Protein AF-A0A954MNJ6-F1 (afdb_monomer_lite)

Secondary structure (DSSP, 8-state):
-HHHHHHHHHS---HHHHHHHHHHHHH-HHHHHHHHHHHHHHHHHHHHHHHHHSSSS--GGGSPPHHHHHHHHHHHHHTT-

pLDDT: mean 76.24, std 12.77, range [46.25, 90.38]

Sequence (81 aa):
MSRLVSESMERKLSFRQRVGVRIHLLMCSLCSRFRRQLLFLREIAQQLDDQTDRHDEPHDALHLSPEARLRIKKALQDEDT

Radius of gyration: 19.53 Å; chains: 1; bounding box: 42×41×38 Å

Foldseek 3Di:
DVVLLVCVVVDPDDPVSVVVLVVVLVVDVVSVVVSVVVVVVVVVVVVVVVVVVPPPDPPPVPDDDPVRVVVVVVVVVVVVD

Structure (mmCIF, N/CA/C/O backbone):
data_AF-A0A954MNJ6-F1
#
_entry.id   AF-A0A954MNJ6-F1
#
loop_
_atom_site.group_PDB
_atom_site.id
_atom_site.type_symbol
_atom_site.label_atom_id
_atom_site.label_alt_id
_atom_site.label_comp_id
_atom_site.label_asym_id
_atom_site.label_entity_id
_atom_site.label_seq_id
_atom_site.pdbx_PDB_ins_code
_atom_site.Cartn_x
_atom_site.Cartn_y
_atom_site.Cartn_z
_atom_site.occupancy
_atom_site.B_iso_or_equiv
_atom_site.auth_seq_id
_atom_site.auth_comp_id
_atom_site.auth_asym_id
_atom_site.auth_atom_id
_atom_site.pdbx_PDB_model_num
ATOM 1 N N . MET A 1 1 ? 13.850 -1.874 1.338 1.00 64.69 1 MET A N 1
ATOM 2 C CA . MET A 1 1 ? 12.782 -2.150 0.347 1.00 64.69 1 MET A CA 1
ATOM 3 C C . MET A 1 1 ? 11.521 -2.746 0.965 1.00 64.69 1 MET A C 1
ATOM 5 O O . MET A 1 1 ? 10.465 -2.202 0.682 1.00 64.69 1 MET A O 1
ATOM 9 N N . SER A 1 2 ? 11.597 -3.758 1.846 1.00 66.56 2 SER A N 1
ATOM 10 C CA . SER A 1 2 ? 10.406 -4.304 2.542 1.00 66.56 2 SER A CA 1
ATOM 11 C C . SER A 1 2 ? 9.548 -3.220 3.223 1.00 66.56 2 SER A C 1
ATOM 13 O O . SER A 1 2 ? 8.353 -3.130 2.965 1.00 66.56 2 SER A O 1
ATOM 15 N N . ARG A 1 3 ? 10.180 -2.284 3.951 1.00 75.19 3 ARG A N 1
ATOM 16 C CA . ARG A 1 3 ? 9.499 -1.123 4.554 1.00 75.19 3 ARG A CA 1
ATOM 17 C C . ARG A 1 3 ? 8.739 -0.252 3.544 1.00 75.19 3 ARG A C 1
ATOM 19 O O . ARG A 1 3 ? 7.610 0.115 3.812 1.00 75.19 3 ARG A O 1
ATOM 26 N N . LEU A 1 4 ? 9.309 0.033 2.369 1.00 74.38 4 LEU A N 1
ATOM 27 C CA . LEU A 1 4 ? 8.625 0.815 1.323 1.00 74.38 4 LEU A CA 1
ATOM 28 C C . LEU A 1 4 ? 7.454 0.049 0.698 1.00 74.38 4 LEU A C 1
ATOM 30 O O . LEU A 1 4 ? 6.469 0.660 0.300 1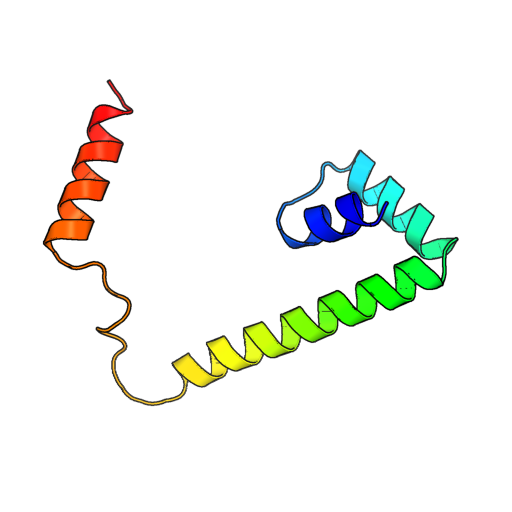.00 74.38 4 LEU A O 1
ATOM 34 N N . VAL A 1 5 ? 7.553 -1.281 0.610 1.00 71.31 5 VAL A N 1
ATOM 35 C CA . VAL A 1 5 ? 6.446 -2.133 0.159 1.00 71.31 5 VAL A CA 1
ATOM 36 C C . VAL A 1 5 ? 5.326 -2.145 1.203 1.00 71.31 5 VAL A C 1
ATOM 38 O O . VAL A 1 5 ? 4.173 -1.971 0.820 1.00 71.31 5 VAL A O 1
ATOM 41 N N . SER A 1 6 ? 5.649 -2.246 2.497 1.00 72.31 6 SER A N 1
ATOM 42 C CA . SER A 1 6 ? 4.676 -2.123 3.597 1.00 72.31 6 SER A CA 1
ATOM 43 C C . SER A 1 6 ? 4.025 -0.739 3.621 1.00 72.31 6 SER A C 1
ATOM 45 O O . SER A 1 6 ? 2.808 -0.616 3.571 1.00 72.31 6 SER A O 1
ATOM 47 N N . GLU A 1 7 ? 4.826 0.326 3.555 1.00 77.62 7 GLU A N 1
ATOM 48 C CA . GLU A 1 7 ? 4.328 1.703 3.510 1.00 77.62 7 GLU A CA 1
ATOM 49 C C . GLU A 1 7 ? 3.467 1.963 2.267 1.00 77.62 7 GLU A C 1
ATOM 51 O O . GLU A 1 7 ? 2.548 2.769 2.329 1.00 77.62 7 GLU A O 1
ATOM 56 N N . SER A 1 8 ? 3.704 1.268 1.147 1.00 70.25 8 SER A N 1
ATOM 57 C CA . SER A 1 8 ? 2.825 1.344 -0.030 1.00 70.25 8 SER A CA 1
ATOM 58 C C . SER A 1 8 ? 1.432 0.751 0.183 1.00 70.25 8 SER A C 1
ATOM 60 O O . SER A 1 8 ? 0.537 1.039 -0.612 1.00 70.25 8 SER A O 1
ATOM 62 N N . MET A 1 9 ? 1.254 -0.072 1.220 1.00 67.56 9 MET A N 1
ATOM 63 C CA . MET A 1 9 ? -0.025 -0.684 1.580 1.00 67.56 9 MET A CA 1
ATOM 64 C C . MET A 1 9 ? -0.836 0.196 2.536 1.00 67.56 9 MET A C 1
ATOM 66 O O . MET A 1 9 ? -2.055 0.269 2.373 1.00 67.56 9 MET A O 1
ATOM 70 N N . GLU A 1 10 ? -0.168 0.874 3.473 1.00 67.94 10 GLU A N 1
ATOM 71 C CA . GLU A 1 10 ? -0.789 1.758 4.474 1.00 67.94 10 GLU A CA 1
ATOM 72 C C . GLU A 1 10 ? -1.017 3.184 3.960 1.00 67.94 10 GLU A C 1
ATOM 74 O O . GLU A 1 10 ? -2.045 3.794 4.244 1.00 67.94 10 GLU A O 1
ATOM 79 N N . ARG A 1 11 ? -0.084 3.732 3.169 1.00 70.06 11 ARG A N 1
ATOM 80 C CA . ARG A 1 11 ? -0.141 5.121 2.697 1.00 70.06 11 ARG A CA 1
ATOM 81 C C . ARG A 1 11 ? 0.107 5.247 1.199 1.00 70.06 11 ARG A C 1
ATOM 83 O O . ARG A 1 11 ? 0.838 4.481 0.571 1.00 70.06 11 ARG A O 1
ATOM 90 N N . LYS A 1 12 ? -0.460 6.295 0.595 1.00 68.56 12 LYS A N 1
ATOM 91 C CA . LYS A 1 12 ? -0.152 6.656 -0.794 1.00 68.56 12 LYS A CA 1
ATOM 92 C C . LYS A 1 12 ? 1.295 7.160 -0.862 1.00 68.56 12 LYS A C 1
ATOM 94 O O . LYS A 1 12 ? 1.577 8.297 -0.503 1.00 68.56 12 LYS A O 1
ATOM 99 N N . LEU A 1 13 ? 2.210 6.317 -1.343 1.00 75.12 13 LEU A N 1
ATOM 100 C CA . LEU A 1 13 ? 3.585 6.731 -1.642 1.00 75.12 13 LEU A CA 1
ATOM 101 C C . LEU A 1 13 ? 3.612 7.883 -2.655 1.00 75.12 13 LEU A C 1
ATOM 103 O O . LEU A 1 13 ? 2.787 7.923 -3.578 1.00 75.12 13 LEU A O 1
ATOM 107 N N . SER A 1 14 ? 4.619 8.754 -2.536 1.00 78.81 14 SER A N 1
ATOM 108 C CA . SER A 1 14 ? 4.911 9.769 -3.554 1.00 78.81 14 SER 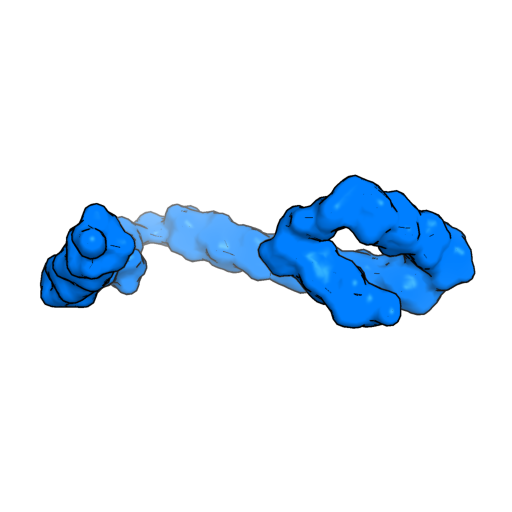A CA 1
ATOM 109 C C . SER A 1 14 ? 5.184 9.113 -4.916 1.00 78.81 14 SER A C 1
ATOM 111 O O . SER A 1 14 ? 5.625 7.962 -5.001 1.00 78.81 14 SER A O 1
ATOM 113 N N . PHE A 1 15 ? 4.938 9.841 -6.008 1.00 77.06 15 PHE A N 1
ATOM 114 C CA . PHE A 1 15 ? 5.034 9.294 -7.369 1.00 77.06 15 PHE A CA 1
ATOM 115 C C . PHE A 1 15 ? 6.413 8.673 -7.663 1.00 77.06 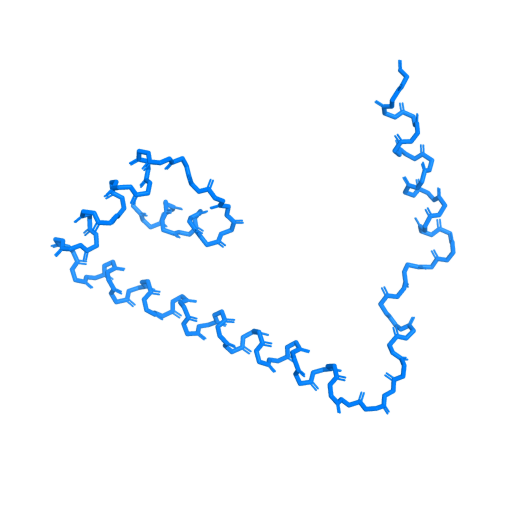15 PHE A C 1
ATOM 117 O O . PHE A 1 15 ? 6.498 7.582 -8.227 1.00 77.06 15 PHE A O 1
ATOM 124 N N . ARG A 1 16 ? 7.491 9.315 -7.188 1.00 80.19 16 ARG A N 1
ATOM 125 C CA . ARG A 1 16 ? 8.874 8.821 -7.316 1.00 80.19 16 ARG A CA 1
ATOM 126 C C . ARG A 1 16 ? 9.085 7.496 -6.580 1.00 80.19 16 ARG A C 1
ATOM 128 O O . ARG A 1 16 ? 9.625 6.553 -7.152 1.00 80.19 16 ARG A O 1
ATOM 135 N N . GLN A 1 17 ? 8.605 7.395 -5.341 1.00 78.44 17 GLN A N 1
ATOM 136 C CA . GLN A 1 17 ? 8.693 6.164 -4.548 1.00 78.44 17 GLN A CA 1
ATOM 137 C C . GLN A 1 17 ? 7.887 5.026 -5.186 1.00 78.44 17 GLN A C 1
ATOM 139 O O . GLN A 1 17 ? 8.352 3.889 -5.228 1.00 78.44 17 GLN A O 1
ATOM 144 N N . ARG A 1 18 ? 6.713 5.328 -5.755 1.00 80.44 18 ARG A N 1
ATOM 145 C CA . ARG A 1 18 ? 5.885 4.345 -6.468 1.00 80.44 18 ARG A CA 1
ATOM 146 C C . ARG A 1 18 ? 6.595 3.767 -7.693 1.00 80.44 18 ARG A C 1
ATOM 148 O O . ARG A 1 18 ? 6.545 2.557 -7.902 1.00 80.44 18 ARG A O 1
ATOM 155 N N . VAL A 1 19 ? 7.254 4.610 -8.489 1.00 83.44 19 VAL A N 1
ATOM 156 C CA . VAL A 1 19 ? 8.038 4.162 -9.651 1.00 83.44 19 VAL A CA 1
ATOM 157 C C . VAL A 1 19 ? 9.234 3.320 -9.204 1.00 83.44 19 VAL A C 1
ATOM 159 O O . VAL A 1 19 ? 9.421 2.225 -9.728 1.00 83.44 19 VAL A O 1
ATOM 162 N N . GLY A 1 20 ? 9.975 3.758 -8.181 1.00 86.44 20 GLY A N 1
ATOM 163 C CA . GLY A 1 20 ? 11.107 3.000 -7.635 1.00 86.44 20 GLY A CA 1
ATOM 164 C C . GLY A 1 20 ? 10.713 1.606 -7.137 1.00 86.44 20 GLY A C 1
ATOM 165 O O . GLY A 1 20 ? 11.370 0.620 -7.466 1.00 86.44 20 GLY A O 1
ATOM 166 N N . VAL A 1 21 ? 9.590 1.495 -6.418 1.00 84.00 21 VAL A N 1
ATOM 167 C CA . VAL A 1 21 ? 9.055 0.198 -5.973 1.00 84.00 21 VAL A CA 1
ATOM 168 C C . VAL A 1 21 ? 8.632 -0.666 -7.163 1.00 84.00 21 VAL A C 1
ATOM 170 O O . VAL A 1 21 ? 8.940 -1.853 -7.176 1.00 84.00 21 VAL A O 1
ATOM 173 N N . ARG A 1 22 ? 7.980 -0.105 -8.193 1.00 83.75 22 ARG A N 1
ATOM 174 C CA . ARG A 1 22 ? 7.614 -0.867 -9.403 1.00 83.75 22 ARG A CA 1
ATOM 175 C C . ARG A 1 22 ? 8.838 -1.442 -10.111 1.00 83.75 22 ARG A C 1
ATOM 177 O O . ARG A 1 22 ? 8.832 -2.629 -10.410 1.00 83.75 22 ARG A O 1
ATOM 184 N N . ILE A 1 23 ? 9.879 -0.637 -10.323 1.00 86.44 23 ILE A N 1
ATOM 185 C CA . ILE A 1 23 ? 11.131 -1.097 -10.944 1.00 86.44 23 ILE A CA 1
ATOM 186 C C . ILE A 1 23 ? 11.767 -2.202 -10.093 1.00 86.44 23 ILE A C 1
ATOM 188 O O . ILE A 1 23 ? 12.120 -3.257 -10.614 1.00 86.44 23 ILE A O 1
ATOM 192 N N . HIS A 1 24 ? 11.830 -2.015 -8.772 1.00 87.50 24 HIS A N 1
ATOM 193 C CA . HIS A 1 24 ? 12.387 -3.018 -7.867 1.00 87.50 24 HIS A CA 1
ATOM 194 C C . HIS A 1 24 ? 11.625 -4.354 -7.910 1.00 87.50 24 HIS A C 1
ATOM 196 O O . HIS A 1 24 ? 12.232 -5.421 -7.892 1.00 87.50 24 HIS A O 1
ATOM 202 N N . LEU A 1 25 ? 10.294 -4.314 -8.005 1.00 86.25 25 LEU A N 1
ATOM 203 C CA . LEU A 1 25 ? 9.461 -5.515 -8.111 1.00 86.25 25 LEU A CA 1
ATOM 204 C C . LEU A 1 25 ? 9.623 -6.246 -9.450 1.00 86.25 25 LEU A C 1
ATOM 206 O O . LEU A 1 25 ? 9.371 -7.447 -9.501 1.00 86.25 25 LEU A O 1
ATOM 210 N N . LEU A 1 26 ? 10.030 -5.544 -10.512 1.00 87.62 26 LEU A N 1
ATOM 211 C CA . LEU A 1 26 ? 10.332 -6.156 -11.810 1.00 87.62 26 LEU A CA 1
ATOM 212 C C . LEU A 1 26 ? 11.671 -6.907 -11.785 1.00 87.62 26 LEU A C 1
ATOM 214 O O . LEU A 1 26 ? 11.785 -7.954 -12.410 1.00 87.62 26 LEU A O 1
ATOM 218 N N . MET A 1 27 ? 12.660 -6.405 -11.040 1.00 90.38 27 MET A N 1
ATOM 219 C CA . MET A 1 27 ? 13.994 -7.019 -10.944 1.00 90.38 27 MET A CA 1
ATOM 220 C C . MET A 1 27 ? 14.144 -8.036 -9.799 1.00 90.38 27 MET A C 1
ATOM 222 O O . MET A 1 27 ? 15.051 -8.861 -9.831 1.00 90.38 27 MET A O 1
ATOM 226 N N . CYS A 1 28 ? 13.287 -7.985 -8.774 1.00 89.56 28 CYS A N 1
ATOM 227 C CA . CYS A 1 28 ? 13.383 -8.839 -7.590 1.00 89.56 28 CYS A CA 1
ATOM 228 C C . CYS A 1 28 ? 12.145 -9.733 -7.432 1.00 89.56 28 CYS A C 1
ATOM 230 O O . CYS A 1 28 ? 11.076 -9.301 -6.984 1.00 89.56 28 CYS A O 1
ATOM 232 N N . SER A 1 29 ? 12.313 -11.021 -7.739 1.00 88.12 29 SER A N 1
ATOM 233 C CA . SER A 1 29 ? 11.260 -12.037 -7.629 1.00 88.12 29 SER A CA 1
ATOM 234 C C . SER A 1 29 ? 10.774 -12.239 -6.190 1.00 88.12 29 SER A C 1
ATOM 236 O O . SER A 1 29 ? 9.575 -12.408 -5.972 1.00 88.12 29 SER A O 1
ATOM 238 N N . LEU A 1 30 ? 11.665 -12.149 -5.196 1.00 87.44 30 LEU A N 1
ATOM 239 C CA . LEU A 1 30 ? 11.313 -12.266 -3.778 1.00 87.44 30 LEU A CA 1
ATOM 240 C C . LEU A 1 30 ? 10.337 -11.164 -3.349 1.00 87.44 30 LEU A C 1
ATOM 242 O O . LEU A 1 30 ? 9.293 -11.447 -2.763 1.00 87.44 30 LEU A O 1
ATOM 246 N N . CYS A 1 31 ? 10.634 -9.909 -3.694 1.00 85.00 31 CYS A N 1
ATOM 247 C CA . CYS A 1 31 ? 9.759 -8.787 -3.365 1.00 85.00 31 CYS A CA 1
ATOM 248 C C . CYS A 1 31 ? 8.435 -8.844 -4.141 1.00 85.00 31 CYS A C 1
ATOM 250 O O . CYS A 1 31 ? 7.394 -8.480 -3.597 1.00 85.00 31 CYS A O 1
ATOM 252 N N . SER A 1 32 ? 8.446 -9.357 -5.376 1.00 85.31 32 SER A N 1
ATOM 253 C CA . SER A 1 32 ? 7.223 -9.627 -6.142 1.00 85.31 32 SER A CA 1
ATOM 254 C C . SER A 1 32 ? 6.335 -10.676 -5.461 1.00 85.31 32 SER A C 1
ATOM 256 O O . SER A 1 32 ? 5.130 -10.462 -5.315 1.00 85.31 32 SER A O 1
ATOM 258 N N . ARG A 1 33 ? 6.920 -11.775 -4.962 1.00 86.88 33 ARG A N 1
ATOM 259 C CA . ARG A 1 33 ? 6.197 -12.808 -4.196 1.00 86.88 33 ARG A CA 1
ATOM 260 C C . ARG A 1 33 ? 5.644 -12.261 -2.883 1.00 86.88 33 ARG A C 1
ATOM 262 O O . ARG A 1 33 ? 4.473 -12.477 -2.590 1.00 86.88 33 ARG A O 1
ATOM 269 N N . PHE A 1 34 ? 6.447 -11.504 -2.140 1.00 84.38 34 PHE A N 1
ATOM 270 C CA . PHE A 1 34 ? 6.015 -10.864 -0.897 1.00 84.38 34 PHE A CA 1
ATOM 271 C C . PHE A 1 34 ? 4.837 -9.903 -1.121 1.00 84.38 34 PHE A C 1
ATOM 273 O O . PHE A 1 34 ? 3.847 -9.953 -0.397 1.00 84.38 34 PHE A O 1
ATOM 280 N N . ARG A 1 35 ? 4.873 -9.093 -2.189 1.00 85.19 35 ARG A N 1
ATOM 281 C CA . ARG A 1 35 ? 3.744 -8.223 -2.556 1.00 85.19 35 ARG A CA 1
ATOM 282 C C . ARG A 1 35 ? 2.466 -9.015 -2.836 1.00 85.19 35 ARG A C 1
ATOM 284 O O . ARG A 1 35 ? 1.395 -8.566 -2.449 1.00 85.19 35 ARG A O 1
ATOM 291 N N . ARG A 1 36 ? 2.559 -10.169 -3.504 1.00 86.94 36 ARG A N 1
ATOM 292 C CA . ARG A 1 36 ? 1.391 -11.031 -3.757 1.00 86.94 36 ARG A CA 1
ATOM 293 C C . ARG A 1 36 ? 0.795 -11.569 -2.455 1.00 86.94 36 ARG A C 1
ATOM 295 O O . ARG A 1 36 ? -0.418 -11.536 -2.311 1.00 86.94 36 ARG A O 1
ATOM 302 N N . GLN A 1 37 ? 1.632 -11.990 -1.503 1.00 86.69 37 GLN A N 1
ATOM 303 C CA . GLN A 1 37 ? 1.173 -12.436 -0.180 1.00 86.69 37 GLN A CA 1
ATOM 304 C C . GLN A 1 37 ? 0.457 -11.316 0.585 1.00 86.69 37 GLN A C 1
ATOM 306 O O . GLN A 1 37 ? -0.612 -11.541 1.140 1.00 86.69 37 GLN A O 1
ATOM 311 N N . LEU A 1 38 ? 0.999 -10.095 0.559 1.00 85.12 38 LEU A N 1
ATOM 312 C CA . LEU A 1 38 ? 0.349 -8.942 1.190 1.00 85.12 38 LEU A CA 1
ATOM 313 C C . LEU A 1 38 ? -1.008 -8.606 0.560 1.00 85.12 38 LEU A C 1
ATOM 315 O O . LEU A 1 38 ? -1.949 -8.286 1.278 1.00 85.12 38 LEU A O 1
ATOM 319 N N . LEU A 1 39 ? -1.122 -8.685 -0.771 1.00 87.06 39 LEU A N 1
ATOM 320 C CA . LEU A 1 39 ? -2.399 -8.457 -1.455 1.00 87.06 39 LEU A CA 1
ATOM 321 C C . LEU A 1 39 ? -3.438 -9.520 -1.087 1.00 87.06 39 LEU A C 1
ATOM 323 O O . LEU A 1 39 ? -4.581 -9.165 -0.834 1.00 87.06 39 LEU A O 1
ATOM 327 N N . PHE A 1 40 ? -3.027 -10.785 -0.987 1.00 89.25 40 PHE A N 1
ATOM 328 C CA . PHE A 1 40 ? -3.901 -11.879 -0.565 1.00 89.25 40 PHE A CA 1
ATOM 329 C C . PHE A 1 40 ? -4.429 -11.689 0.864 1.00 89.25 40 PHE A C 1
ATOM 331 O O . PHE A 1 40 ? -5.624 -11.824 1.107 1.00 89.25 40 PHE A O 1
ATOM 338 N 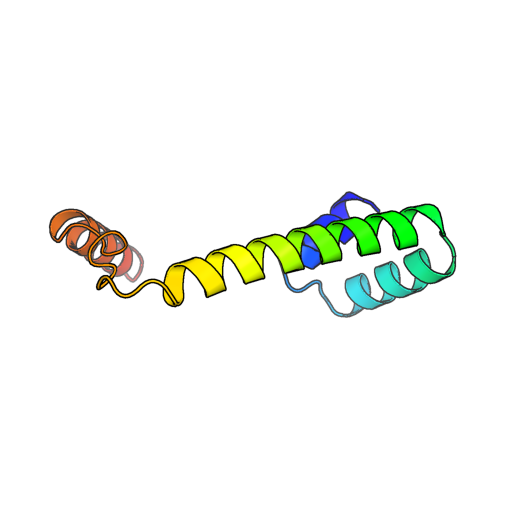N . LEU A 1 41 ? -3.562 -11.303 1.807 1.00 86.31 41 LEU A N 1
ATOM 339 C CA . LEU A 1 41 ? -3.988 -10.998 3.178 1.00 86.31 41 LEU A CA 1
ATOM 340 C C . LEU A 1 41 ? -4.991 -9.839 3.224 1.00 86.31 41 LEU A C 1
ATOM 342 O O . LEU A 1 41 ? -5.964 -9.894 3.971 1.00 86.31 41 LEU A O 1
ATOM 346 N N . ARG A 1 42 ? -4.772 -8.800 2.409 1.00 84.56 42 ARG A N 1
ATOM 347 C CA . ARG A 1 42 ? -5.685 -7.656 2.313 1.00 84.56 42 ARG A CA 1
ATOM 348 C C . ARG A 1 42 ? -7.039 -8.050 1.727 1.00 84.56 42 ARG A C 1
ATOM 350 O O . ARG A 1 42 ? -8.053 -7.571 2.214 1.00 84.56 42 ARG A O 1
ATOM 357 N N . GLU A 1 43 ? -7.048 -8.899 0.708 1.00 87.62 43 GLU A N 1
ATOM 358 C CA . GLU A 1 43 ? -8.276 -9.410 0.095 1.00 87.62 43 GLU A CA 1
ATOM 359 C C . GLU A 1 43 ? -9.107 -10.211 1.101 1.00 87.62 43 GLU A C 1
ATOM 361 O O . GLU A 1 43 ? -10.295 -9.945 1.248 1.00 87.62 43 GLU A O 1
ATOM 366 N N . ILE A 1 44 ? -8.476 -11.110 1.865 1.00 88.88 44 ILE A N 1
ATOM 367 C CA . ILE A 1 44 ? -9.159 -11.860 2.928 1.00 88.88 44 ILE A CA 1
ATOM 368 C C . ILE A 1 44 ? -9.720 -10.917 3.995 1.00 88.88 44 ILE A C 1
ATOM 370 O O . ILE A 1 44 ? -10.877 -11.056 4.380 1.00 88.88 44 ILE A O 1
ATOM 374 N N . ALA A 1 45 ? -8.925 -9.948 4.462 1.00 84.50 45 ALA A N 1
ATOM 375 C CA . ALA A 1 45 ? -9.375 -8.975 5.457 1.00 84.50 45 ALA A CA 1
ATOM 376 C C . ALA A 1 45 ? -10.590 -8.174 4.960 1.00 84.50 45 ALA A C 1
ATOM 378 O O . ALA A 1 45 ? -11.568 -8.027 5.683 1.00 84.50 45 ALA A O 1
ATOM 379 N N . GLN A 1 46 ? -10.572 -7.734 3.698 1.00 82.50 46 GLN A N 1
ATOM 380 C CA . GLN A 1 46 ? -11.711 -7.048 3.089 1.00 82.50 46 GLN A CA 1
ATOM 381 C C . GLN A 1 46 ? -12.934 -7.958 2.968 1.00 82.50 46 GLN A C 1
ATOM 383 O O . GLN A 1 46 ? -14.037 -7.524 3.264 1.00 82.50 46 GLN A O 1
ATOM 388 N N . GLN A 1 47 ? -12.759 -9.224 2.583 1.00 81.44 47 GLN A N 1
ATOM 389 C CA . GLN A 1 47 ? -13.861 -10.187 2.526 1.00 81.44 47 GLN A CA 1
ATOM 390 C C . GLN A 1 47 ? -14.462 -10.481 3.906 1.00 81.44 47 GLN A C 1
ATOM 392 O O . GLN A 1 47 ? -15.649 -10.777 3.991 1.00 81.44 47 GLN A O 1
ATOM 397 N N . LEU A 1 48 ? -13.671 -10.443 4.979 1.00 76.38 48 LEU A N 1
ATOM 398 C CA . LEU A 1 48 ? -14.155 -10.582 6.357 1.00 76.38 48 LEU A CA 1
ATOM 399 C C . LEU A 1 48 ? -14.986 -9.369 6.790 1.00 76.38 48 LEU A C 1
ATOM 401 O O . LEU A 1 48 ? -16.075 -9.555 7.331 1.00 76.38 48 LEU A O 1
ATOM 405 N N . ASP A 1 49 ? -14.522 -8.153 6.496 1.00 73.38 49 ASP A N 1
ATOM 406 C CA . ASP A 1 49 ? -15.287 -6.926 6.760 1.00 73.38 49 ASP A CA 1
ATOM 407 C C . ASP A 1 49 ? -16.615 -6.935 5.979 1.00 73.38 49 ASP A C 1
ATOM 409 O O . ASP A 1 49 ? -17.683 -6.717 6.542 1.00 73.38 49 ASP A O 1
ATOM 413 N N . ASP A 1 50 ? -16.570 -7.304 4.698 1.00 66.75 50 ASP A N 1
ATOM 414 C CA . ASP A 1 50 ? -17.730 -7.370 3.797 1.00 66.75 50 ASP A CA 1
ATOM 415 C C . ASP A 1 50 ? -18.716 -8.502 4.186 1.00 66.75 50 ASP A C 1
ATOM 417 O O . ASP A 1 50 ? -19.921 -8.429 3.957 1.00 66.75 50 ASP A O 1
ATOM 421 N N . GLN A 1 51 ? -18.231 -9.575 4.824 1.00 59.03 51 GLN A N 1
ATOM 422 C CA . GLN A 1 51 ? -19.080 -10.622 5.416 1.00 59.03 51 GLN A CA 1
ATOM 423 C C . GLN A 1 51 ? -19.697 -10.204 6.755 1.00 59.03 51 GLN A C 1
ATOM 425 O O . GLN A 1 51 ? -20.776 -10.688 7.092 1.00 59.03 51 GLN A O 1
ATOM 430 N N . THR A 1 52 ? -19.040 -9.309 7.493 1.00 55.78 52 THR A N 1
ATOM 431 C CA . THR A 1 52 ? -19.557 -8.737 8.745 1.00 55.78 52 THR A CA 1
ATOM 432 C C . THR A 1 52 ? -20.704 -7.756 8.476 1.00 55.78 52 THR A C 1
ATOM 434 O O . THR A 1 52 ? -21.598 -7.636 9.309 1.00 55.78 52 THR A O 1
ATOM 437 N N . ASP A 1 53 ? -20.724 -7.133 7.292 1.00 53.47 53 ASP A N 1
ATOM 438 C CA . ASP A 1 53 ? -21.799 -6.249 6.808 1.00 53.47 53 ASP A CA 1
ATOM 439 C C . ASP A 1 53 ? -23.042 -7.032 6.317 1.00 53.47 53 ASP A C 1
ATOM 441 O O . ASP A 1 53 ? -24.168 -6.554 6.386 1.00 53.47 53 ASP A O 1
ATOM 445 N N . ARG A 1 54 ? -22.862 -8.284 5.858 1.00 51.22 54 ARG A N 1
ATOM 446 C CA . ARG A 1 54 ? -23.944 -9.143 5.326 1.00 51.22 54 ARG A CA 1
ATOM 447 C C . ARG A 1 54 ? -24.695 -9.985 6.365 1.00 51.22 54 ARG A C 1
ATOM 449 O O . ARG A 1 54 ? -25.628 -10.693 5.983 1.00 51.22 54 ARG A O 1
ATOM 456 N N . HIS A 1 55 ? -24.299 -9.960 7.638 1.00 47.88 55 HIS A N 1
ATOM 457 C CA . HIS A 1 55 ? -25.110 -10.532 8.716 1.00 47.88 55 HIS A CA 1
ATOM 458 C C . HIS A 1 55 ? -26.049 -9.444 9.242 1.00 47.88 55 HIS A C 1
ATOM 460 O O . HIS A 1 55 ? -25.598 -8.447 9.795 1.00 47.88 55 HIS A O 1
ATOM 466 N N . ASP A 1 56 ? -27.344 -9.659 9.020 1.00 46.25 56 ASP A N 1
ATOM 467 C CA . ASP A 1 56 ? -28.473 -8.823 9.427 1.00 46.25 56 ASP A CA 1
ATOM 468 C C . ASP A 1 56 ? -28.527 -8.707 10.965 1.00 46.25 56 ASP A C 1
ATOM 470 O O . ASP A 1 56 ? -29.184 -9.485 11.645 1.00 46.25 56 ASP A O 1
ATOM 474 N N . GLU A 1 57 ? -27.749 -7.781 11.516 1.00 48.22 57 GLU A N 1
ATOM 475 C CA . GLU A 1 57 ? -27.963 -7.124 12.804 1.00 48.22 57 GLU A CA 1
ATOM 476 C C . GLU A 1 57 ? -27.456 -5.686 12.621 1.00 48.22 57 GLU A C 1
ATOM 478 O O . GLU A 1 57 ? -26.333 -5.493 12.137 1.00 48.22 57 GLU A O 1
ATOM 483 N N . PRO A 1 58 ? -28.243 -4.650 12.958 1.00 46.72 58 PRO A N 1
ATOM 484 C CA . PRO A 1 58 ? -27.751 -3.284 12.912 1.00 46.72 58 PRO A CA 1
ATOM 485 C C . PRO A 1 58 ? -26.526 -3.197 13.826 1.00 46.72 58 PRO A C 1
ATOM 487 O O . PRO A 1 58 ? -26.643 -3.361 15.039 1.00 46.72 58 PRO A O 1
ATOM 490 N N . HIS A 1 59 ? -25.341 -2.966 13.249 1.00 53.72 59 HIS A N 1
ATOM 491 C CA . HIS A 1 59 ? -24.094 -2.754 13.990 1.00 53.72 59 HIS A CA 1
ATOM 492 C C . HIS A 1 59 ? -24.153 -1.428 14.764 1.00 53.72 59 HIS A C 1
ATOM 494 O O . HIS A 1 59 ? -23.455 -0.462 14.465 1.00 53.72 59 HIS A O 1
ATOM 500 N N . ASP A 1 60 ? -24.960 -1.406 15.820 1.00 54.44 60 ASP A N 1
ATOM 501 C CA . ASP A 1 60 ? -24.947 -0.412 16.893 1.00 54.44 60 ASP A CA 1
ATOM 502 C C . ASP A 1 60 ? -23.659 -0.556 17.743 1.00 54.44 60 ASP A C 1
ATOM 504 O O . ASP A 1 60 ? -23.301 0.316 18.532 1.00 54.44 60 ASP A O 1
ATOM 508 N N . ALA A 1 61 ? -22.897 -1.641 17.541 1.00 56.38 61 ALA A N 1
ATOM 509 C CA . ALA A 1 61 ? -21.663 -1.959 18.260 1.00 56.38 61 ALA A CA 1
ATOM 510 C C . ALA A 1 61 ? -20.408 -1.208 17.767 1.00 56.38 61 ALA A C 1
ATOM 512 O O . ALA A 1 61 ? -19.394 -1.198 18.466 1.00 56.38 61 ALA A O 1
ATOM 513 N N . LEU A 1 62 ? -20.455 -0.559 16.596 1.00 60.59 62 LEU A N 1
ATOM 514 C CA . LEU A 1 62 ? -19.360 0.284 16.083 1.00 60.59 62 LEU A CA 1
ATOM 515 C C . LEU A 1 62 ? -19.636 1.785 16.214 1.00 60.59 62 LEU A C 1
ATOM 517 O O . LEU A 1 62 ? -18.877 2.614 15.705 1.00 60.59 62 LEU A O 1
ATOM 521 N N . HIS A 1 63 ? -20.690 2.168 16.932 1.00 69.56 63 HIS A N 1
ATOM 522 C CA . HIS A 1 63 ? -20.874 3.553 17.320 1.00 69.56 63 HIS A CA 1
ATOM 523 C C . HIS A 1 63 ? -20.057 3.872 18.571 1.00 69.56 63 HIS A C 1
ATOM 525 O O . HIS A 1 63 ? -20.100 3.181 19.588 1.00 69.56 63 HIS A O 1
ATOM 531 N N . LEU A 1 64 ? -19.302 4.970 18.493 1.00 73.00 64 LEU A N 1
ATOM 532 C CA . LEU A 1 64 ? -18.712 5.592 19.672 1.00 73.00 64 LEU A CA 1
ATOM 533 C C . LEU A 1 64 ? -19.804 5.768 20.725 1.00 73.00 64 LEU A C 1
ATOM 535 O O . LEU A 1 64 ? -20.890 6.261 20.400 1.00 73.00 64 LEU A O 1
ATOM 539 N N . SER A 1 65 ? -19.491 5.454 21.987 1.00 82.06 65 SER A N 1
ATOM 540 C CA . SER A 1 65 ? -20.392 5.840 23.068 1.00 82.06 65 SER A CA 1
ATOM 541 C C . SER A 1 65 ? -20.668 7.349 22.966 1.00 82.06 65 SER A C 1
ATOM 543 O O . SER A 1 65 ? -19.794 8.111 22.519 1.00 82.06 65 SER A O 1
ATOM 545 N N . PRO A 1 66 ? -21.858 7.813 23.375 1.00 79.19 66 PRO A N 1
ATOM 546 C CA . PRO A 1 66 ? -22.199 9.233 23.319 1.00 79.19 66 PRO A CA 1
ATOM 547 C C . PRO A 1 66 ? -21.118 10.110 23.970 1.00 79.19 66 PRO A C 1
ATOM 549 O O . PRO A 1 66 ? -20.750 11.160 23.445 1.00 79.19 66 PRO A O 1
ATOM 552 N N . GLU A 1 67 ? -20.529 9.620 25.061 1.00 84.81 67 GLU A N 1
ATOM 553 C CA . GLU A 1 67 ? -19.421 10.253 25.770 1.00 84.81 67 GLU A CA 1
ATOM 554 C C . GLU A 1 67 ? -18.117 10.276 24.955 1.00 84.81 67 GLU A C 1
ATOM 556 O O . GLU A 1 67 ? -17.458 11.314 24.865 1.00 84.81 67 GLU A O 1
ATOM 561 N N . ALA A 1 68 ? -17.737 9.164 24.316 1.00 85.12 68 ALA A N 1
ATOM 562 C CA . ALA A 1 68 ? -16.556 9.114 23.455 1.00 85.12 68 ALA A CA 1
ATOM 563 C C . ALA A 1 68 ? -16.681 10.084 22.269 1.00 85.12 68 ALA A C 1
ATOM 565 O O . ALA A 1 68 ? -15.722 10.782 21.935 1.00 85.12 68 ALA A O 1
ATOM 566 N N . ARG A 1 69 ? -17.881 10.203 21.691 1.00 86.44 69 ARG A N 1
ATOM 567 C CA . ARG A 1 69 ? -18.169 11.134 20.594 1.00 86.44 69 ARG A CA 1
ATOM 568 C C . ARG A 1 69 ? -18.048 12.598 21.022 1.00 86.44 69 ARG A C 1
ATOM 570 O O . ARG A 1 69 ? -17.484 13.402 20.283 1.00 86.44 69 ARG A O 1
ATOM 577 N N . LEU A 1 70 ? -18.538 12.941 22.215 1.00 85.44 70 LEU A N 1
ATOM 578 C CA . LEU A 1 70 ? -18.437 14.294 22.771 1.00 85.44 70 LEU A CA 1
ATOM 579 C C . LEU A 1 70 ? -16.989 14.681 23.089 1.00 85.44 70 LEU A C 1
ATOM 581 O O . LEU A 1 70 ? -16.576 15.793 22.758 1.00 85.44 70 LEU A O 1
ATOM 585 N N . ARG A 1 71 ? -16.199 13.764 23.665 1.00 88.88 71 ARG A N 1
ATOM 586 C CA . ARG A 1 71 ? -14.771 14.003 23.937 1.00 88.88 71 ARG A CA 1
ATOM 587 C C . ARG A 1 71 ? -13.982 14.273 22.658 1.00 88.88 71 ARG A C 1
ATOM 589 O O . ARG A 1 71 ? -13.220 15.232 22.620 1.00 88.88 71 ARG A O 1
ATOM 596 N N . ILE A 1 72 ? -14.202 13.474 21.611 1.00 88.31 72 ILE A N 1
ATOM 597 C CA . ILE A 1 72 ? -13.537 13.659 20.312 1.00 88.31 72 ILE A CA 1
ATOM 598 C C . ILE A 1 72 ? -13.949 14.992 19.678 1.00 88.31 72 ILE A C 1
ATOM 600 O O . ILE A 1 72 ? -13.094 15.729 19.198 1.00 88.31 72 ILE A O 1
ATOM 604 N N . LYS A 1 73 ? -15.242 15.342 19.724 1.00 89.56 73 LYS A N 1
ATOM 605 C CA . LYS A 1 73 ? -15.732 16.618 19.185 1.00 89.56 73 LYS A CA 1
ATOM 606 C C . LYS A 1 73 ? -15.085 17.819 19.873 1.00 89.56 73 LYS A C 1
ATOM 608 O O . LYS A 1 73 ? -14.693 18.752 19.188 1.00 89.56 73 LYS A O 1
ATOM 613 N N . LYS A 1 74 ? -14.958 17.780 21.202 1.00 90.31 74 LYS A N 1
ATOM 614 C CA . LYS A 1 74 ? -14.313 18.848 21.971 1.00 90.31 74 LYS A CA 1
ATOM 615 C C . LYS A 1 74 ? -12.826 18.976 21.627 1.00 90.31 74 LYS A C 1
ATOM 617 O O . LYS A 1 74 ? -12.372 20.076 21.359 1.00 90.31 74 LYS A O 1
ATOM 622 N N . ALA A 1 75 ? -12.102 17.857 21.561 1.00 88.12 75 ALA A N 1
ATOM 623 C CA . ALA A 1 75 ? -10.679 17.861 21.219 1.00 88.12 75 ALA A CA 1
ATOM 624 C C . ALA A 1 75 ? -10.403 18.468 19.830 1.00 88.12 75 ALA A C 1
ATOM 626 O O . ALA A 1 75 ? -9.492 19.273 19.695 1.00 88.12 75 ALA A O 1
ATOM 627 N N . LEU A 1 76 ? -11.233 18.150 18.828 1.00 87.19 76 LEU A N 1
ATOM 628 C CA . LEU A 1 76 ? -11.112 18.726 17.482 1.00 87.19 76 LEU A CA 1
ATOM 629 C C . LEU A 1 76 ? -11.421 20.232 17.439 1.00 87.19 76 LEU A C 1
ATOM 631 O O . LEU A 1 76 ? -10.893 20.931 16.587 1.00 87.19 76 LEU A O 1
ATOM 635 N N . GLN A 1 77 ? -12.290 20.731 18.326 1.00 85.44 77 GLN A N 1
ATOM 636 C CA . GLN A 1 77 ? -12.602 22.163 18.427 1.00 85.4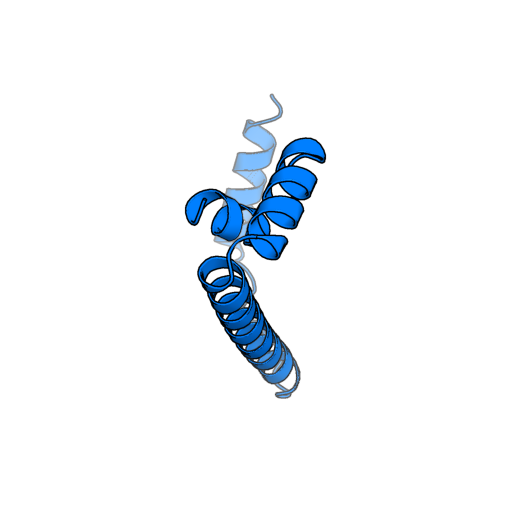4 77 GLN A CA 1
ATOM 637 C C . GLN A 1 77 ? -11.498 22.946 19.148 1.00 85.44 77 GLN A C 1
ATOM 639 O O . GLN A 1 77 ? -11.249 24.096 18.799 1.00 85.44 77 GLN A O 1
ATOM 644 N N . ASP A 1 78 ? -10.832 22.318 20.118 1.00 76.56 78 ASP A N 1
ATOM 645 C CA . ASP A 1 78 ? -9.709 22.908 20.848 1.00 76.56 78 ASP A CA 1
ATOM 646 C C . ASP A 1 78 ? -8.413 22.947 19.995 1.00 76.56 78 ASP A C 1
ATOM 648 O O . ASP A 1 78 ? -7.531 23.746 20.283 1.00 76.56 78 ASP A O 1
ATOM 652 N N . GLU A 1 79 ? -8.294 22.128 18.935 1.00 63.59 79 GLU A N 1
ATOM 653 C CA . GLU A 1 79 ? -7.168 22.149 17.971 1.00 63.59 79 GLU A CA 1
ATOM 654 C C . GLU A 1 79 ? -7.294 23.219 16.861 1.00 63.59 79 GLU A C 1
ATOM 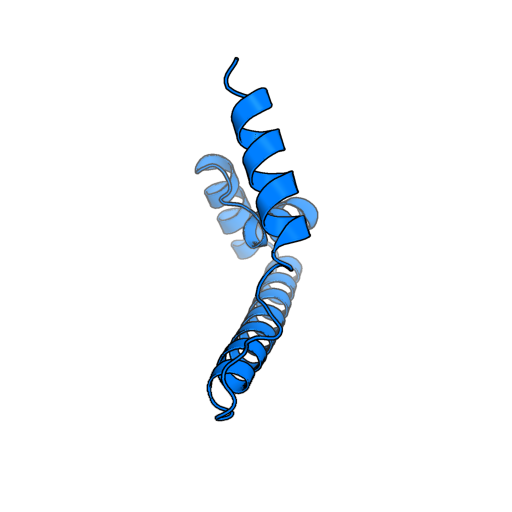656 O O . GLU A 1 79 ? -6.328 23.451 16.134 1.00 63.59 79 GLU A O 1
ATOM 661 N N . ASP A 1 80 ? -8.453 23.874 16.722 1.00 56.47 80 ASP A N 1
ATOM 662 C CA . ASP A 1 80 ? -8.733 24.910 15.703 1.00 56.47 80 ASP A CA 1
ATOM 663 C C . ASP A 1 80 ? -8.675 26.354 16.276 1.00 56.47 80 ASP A C 1
ATOM 665 O O . ASP A 1 80 ? -9.105 27.306 15.621 1.00 56.47 80 ASP A O 1
ATOM 669 N N . THR A 1 81 ? -8.151 26.537 17.501 1.00 50.16 81 THR A N 1
ATOM 670 C CA . THR A 1 81 ? -7.906 27.851 18.149 1.00 50.16 81 THR A CA 1
ATOM 671 C C . THR A 1 81 ? -6.430 28.032 18.488 1.00 50.16 81 THR A C 1
ATOM 673 O O . THR A 1 81 ? -5.912 29.153 18.278 1.00 50.16 81 THR A O 1
#